Protein AF-A0A7T5JVB0-F1 (afdb_monomer_lite)

pLDDT: mean 90.61, std 8.36, range [47.97, 98.38]

Structure (mmCIF, N/CA/C/O backbone):
data_AF-A0A7T5JVB0-F1
#
_entry.id   AF-A0A7T5JVB0-F1
#
loop_
_atom_site.group_PDB
_atom_site.id
_atom_site.type_symbol
_atom_site.label_atom_id
_atom_site.label_alt_id
_atom_site.label_comp_id
_atom_site.label_asym_id
_atom_site.label_entity_id
_atom_site.label_seq_id
_atom_site.pdbx_PDB_ins_code
_atom_site.Cartn_x
_atom_site.Cartn_y
_atom_site.Cartn_z
_atom_site.occupancy
_atom_site.B_iso_or_equiv
_atom_site.auth_seq_id
_atom_site.auth_comp_id
_atom_site.auth_asym_id
_atom_site.auth_atom_id
_atom_site.pdbx_PDB_model_num
ATOM 1 N N . MET A 1 1 ? 8.209 -15.235 -5.830 1.00 78.06 1 MET A N 1
ATOM 2 C CA . MET A 1 1 ? 7.852 -14.321 -6.942 1.00 78.06 1 MET A CA 1
ATOM 3 C C . MET A 1 1 ? 7.364 -13.051 -6.284 1.00 78.06 1 MET A C 1
ATOM 5 O O . MET A 1 1 ? 6.606 -13.170 -5.333 1.00 78.06 1 MET A O 1
ATOM 9 N N . MET A 1 2 ? 7.852 -11.883 -6.700 1.00 90.12 2 MET A N 1
ATOM 10 C CA . MET A 1 2 ? 7.402 -10.624 -6.106 1.00 90.12 2 MET A CA 1
ATOM 11 C C . MET A 1 2 ? 6.083 -10.186 -6.741 1.00 90.12 2 MET A C 1
ATOM 13 O O . MET A 1 2 ? 5.941 -10.231 -7.962 1.00 90.12 2 MET A O 1
ATOM 17 N N . ASN A 1 3 ? 5.152 -9.756 -5.900 1.00 93.75 3 ASN A N 1
ATOM 18 C CA . ASN A 1 3 ? 3.878 -9.168 -6.273 1.00 93.75 3 ASN A CA 1
ATOM 19 C C . ASN A 1 3 ? 3.996 -7.648 -6.149 1.00 93.75 3 ASN A C 1
ATOM 21 O O . ASN A 1 3 ? 4.543 -7.158 -5.159 1.00 93.75 3 ASN A O 1
ATOM 25 N N . LEU A 1 4 ? 3.454 -6.910 -7.119 1.00 95.06 4 LEU A N 1
ATOM 26 C CA . LEU A 1 4 ? 3.157 -5.492 -6.947 1.00 95.06 4 LEU A CA 1
ATOM 27 C C . LEU A 1 4 ? 1.716 -5.372 -6.465 1.00 95.06 4 LEU A C 1
ATOM 29 O O . LEU A 1 4 ? 0.783 -5.759 -7.165 1.00 95.06 4 LEU A O 1
ATOM 33 N N . LEU A 1 5 ? 1.534 -4.829 -5.272 1.00 97.00 5 LEU A N 1
ATOM 34 C CA . LEU A 1 5 ? 0.233 -4.600 -4.670 1.00 97.00 5 LEU A CA 1
ATOM 35 C C . LEU A 1 5 ? -0.089 -3.110 -4.679 1.00 97.00 5 LEU A C 1
ATOM 37 O O . LEU A 1 5 ? 0.794 -2.271 -4.503 1.00 97.00 5 LEU A O 1
ATOM 41 N N . VAL A 1 6 ? -1.368 -2.796 -4.837 1.00 97.00 6 VAL A N 1
ATOM 42 C CA . VAL A 1 6 ? -1.926 -1.471 -4.584 1.00 97.00 6 VAL A CA 1
ATOM 43 C C . VAL A 1 6 ? -2.785 -1.545 -3.332 1.00 97.00 6 VAL A C 1
ATOM 45 O O . VAL A 1 6 ? -3.680 -2.384 -3.229 1.00 97.00 6 VAL A O 1
ATOM 48 N N . ALA A 1 7 ? -2.502 -0.671 -2.376 1.00 97.94 7 ALA A N 1
ATOM 49 C CA . ALA A 1 7 ? -3.292 -0.508 -1.171 1.00 97.94 7 ALA A CA 1
ATOM 50 C C . ALA A 1 7 ? -3.926 0.881 -1.165 1.00 97.94 7 ALA A C 1
ATOM 52 O O . ALA A 1 7 ? -3.234 1.877 -1.362 1.00 97.94 7 ALA A O 1
ATOM 53 N N . THR A 1 8 ? -5.233 0.962 -0.934 1.00 97.81 8 THR A N 1
ATOM 54 C CA . THR A 1 8 ? -5.948 2.235 -0.788 1.00 97.81 8 THR A CA 1
ATOM 55 C C . THR A 1 8 ? -6.737 2.235 0.501 1.00 97.81 8 THR A C 1
ATOM 57 O O . THR A 1 8 ? -7.326 1.208 0.844 1.00 97.81 8 THR A O 1
ATOM 60 N N . PHE A 1 9 ? -6.823 3.378 1.167 1.00 95.94 9 PHE A N 1
ATOM 61 C CA . PHE A 1 9 ? -7.584 3.484 2.405 1.00 95.94 9 PHE A CA 1
ATOM 62 C C . PHE A 1 9 ? -8.390 4.779 2.510 1.00 95.94 9 PHE A C 1
ATOM 64 O O . PHE A 1 9 ? -8.093 5.780 1.858 1.00 95.94 9 PHE A O 1
ATOM 71 N N . GLU A 1 10 ? -9.411 4.755 3.359 1.00 95.38 10 GLU A N 1
ATOM 72 C CA . GLU A 1 10 ? -10.222 5.911 3.740 1.00 95.38 10 GLU A CA 1
ATOM 73 C C . GLU A 1 10 ? -10.451 5.854 5.254 1.00 95.38 10 GLU A C 1
ATOM 75 O O . GLU A 1 10 ? -10.893 4.825 5.762 1.00 95.38 10 GLU A O 1
ATOM 80 N N . LEU A 1 11 ? -10.116 6.937 5.964 1.00 93.00 11 LEU A N 1
ATOM 81 C CA . LEU A 1 11 ? -10.173 7.009 7.428 1.00 93.00 11 LEU A CA 1
ATOM 82 C C . LEU A 1 11 ? -11.300 7.941 7.865 1.00 93.00 11 LEU A C 1
ATOM 84 O O . LEU A 1 11 ? -11.374 9.078 7.391 1.00 93.00 11 LEU A O 1
ATOM 88 N N . PHE A 1 12 ? -12.148 7.470 8.775 1.00 88.81 12 PHE A N 1
ATOM 89 C CA . PHE A 1 12 ? -13.331 8.179 9.259 1.00 88.81 12 PHE A CA 1
ATOM 90 C C . PHE A 1 12 ? -13.194 8.592 10.723 1.00 88.81 12 PHE A C 1
ATOM 92 O O . PHE A 1 12 ? -13.534 9.728 11.061 1.00 88.81 12 PHE A O 1
ATOM 99 N N . ASP A 1 13 ? -12.670 7.711 11.578 1.00 80.25 13 ASP A N 1
ATOM 100 C CA . ASP A 1 13 ? -12.414 8.022 12.985 1.00 80.25 13 ASP A CA 1
ATOM 101 C C . ASP A 1 13 ? -10.947 8.412 13.189 1.00 80.25 13 ASP A C 1
ATOM 103 O O . ASP A 1 13 ? -10.047 7.784 12.640 1.00 80.25 13 ASP A O 1
ATOM 107 N N . LYS A 1 14 ? -10.701 9.485 13.951 1.00 78.75 14 LYS A N 1
ATOM 108 C CA . LYS A 1 14 ? -9.354 10.014 14.257 1.00 78.75 14 LYS A CA 1
ATOM 109 C C . LYS A 1 14 ? -8.379 9.982 13.061 1.00 78.75 14 LYS A C 1
ATOM 111 O O . LYS A 1 14 ? -7.277 9.437 13.160 1.00 78.75 14 LYS A O 1
ATOM 116 N N . PRO A 1 15 ? -8.726 10.626 11.933 1.00 79.56 15 PRO A N 1
ATOM 117 C CA . PRO A 1 15 ? -8.044 10.414 10.659 1.00 79.56 15 PRO A CA 1
ATOM 118 C C . PRO A 1 15 ? -6.552 10.752 10.683 1.00 79.56 15 PRO A C 1
ATOM 120 O O . PRO A 1 15 ? -5.808 10.191 9.893 1.00 79.56 15 PRO A O 1
ATOM 123 N N . GLN A 1 16 ? -6.096 11.656 11.558 1.00 81.44 16 GLN A N 1
ATOM 124 C CA . GLN A 1 16 ? -4.670 11.971 11.671 1.00 81.44 16 GLN A CA 1
ATOM 125 C C . GLN A 1 16 ? -3.898 10.951 12.523 1.00 81.44 16 GLN A C 1
ATOM 127 O O . GLN A 1 16 ? -2.781 10.608 12.155 1.00 81.44 16 GLN A O 1
ATOM 132 N N . GLU A 1 17 ? -4.480 10.452 13.621 1.00 81.88 17 GLU A N 1
ATOM 133 C CA . GLU A 1 17 ? -3.833 9.438 14.475 1.00 81.88 17 GLU A CA 1
ATOM 134 C C . GLU A 1 17 ? -3.690 8.118 13.703 1.00 81.88 17 GLU A C 1
ATOM 136 O O . GLU A 1 17 ? -2.584 7.597 13.566 1.00 81.88 17 GLU A O 1
ATOM 141 N N . ASN A 1 18 ? -4.783 7.644 13.095 1.00 83.25 18 ASN A N 1
ATOM 142 C CA . ASN A 1 18 ? -4.790 6.398 12.322 1.00 83.25 18 ASN A CA 1
ATOM 143 C C . ASN A 1 18 ? -3.898 6.495 11.072 1.00 83.25 18 ASN A C 1
ATOM 145 O O . ASN A 1 18 ? -3.317 5.502 10.641 1.00 83.25 18 ASN A O 1
ATOM 149 N N . TYR A 1 19 ? -3.751 7.694 10.494 1.00 88.06 19 TYR A N 1
ATOM 150 C CA . TYR A 1 19 ? -2.863 7.914 9.353 1.00 88.06 19 TYR A CA 1
ATOM 151 C C . TYR A 1 19 ? -1.400 7.654 9.707 1.00 88.06 19 TYR A C 1
ATOM 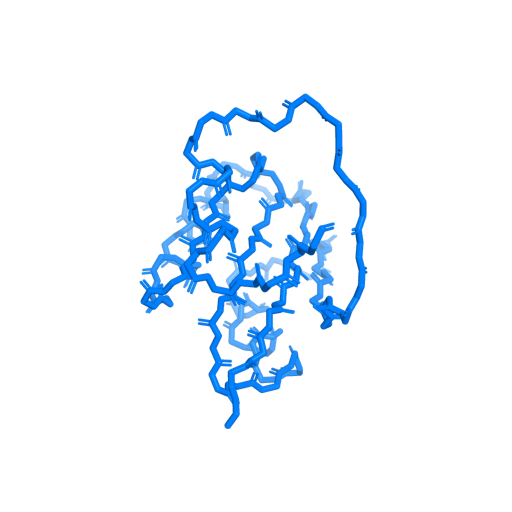153 O O . TYR A 1 19 ? -0.717 6.944 8.972 1.00 88.06 19 TYR A O 1
ATOM 161 N N . ASP A 1 20 ? -0.917 8.200 10.823 1.00 90.19 20 ASP A N 1
ATOM 162 C CA . ASP A 1 20 ? 0.486 8.045 11.209 1.00 90.19 20 ASP A CA 1
ATOM 163 C C . ASP A 1 20 ? 0.815 6.572 11.520 1.00 90.19 20 ASP A C 1
ATOM 165 O O . ASP A 1 20 ? 1.876 6.076 11.128 1.00 90.19 20 ASP A O 1
ATOM 169 N N . GLU A 1 21 ? -0.110 5.837 12.149 1.00 90.00 21 GLU A N 1
ATOM 170 C CA . GLU A 1 21 ? 0.024 4.390 12.371 1.00 90.00 21 GLU A CA 1
ATOM 171 C C . GLU A 1 21 ? 0.058 3.599 11.056 1.00 90.00 21 GLU A C 1
ATOM 173 O O . GLU A 1 21 ? 0.964 2.786 10.848 1.00 90.00 21 GLU A O 1
ATOM 178 N N . LEU A 1 22 ? -0.862 3.886 10.131 1.00 92.12 22 LEU A N 1
ATOM 179 C CA . LEU A 1 22 ? -0.907 3.271 8.802 1.00 92.12 22 LEU A CA 1
ATOM 180 C C . LEU A 1 22 ? 0.367 3.512 8.000 1.00 92.12 22 LEU A C 1
ATOM 182 O O . LEU A 1 22 ? 0.932 2.577 7.434 1.00 92.12 22 LEU A O 1
ATOM 186 N N . VAL A 1 23 ? 0.838 4.757 7.950 1.00 93.19 23 VAL A N 1
ATOM 187 C CA . VAL A 1 23 ? 2.068 5.117 7.236 1.00 93.19 23 VAL A CA 1
ATOM 188 C C . VAL A 1 23 ? 3.254 4.340 7.800 1.00 93.19 23 VAL A C 1
ATOM 190 O O . VAL A 1 23 ? 4.086 3.838 7.042 1.00 93.19 23 VAL A O 1
ATOM 193 N N . ASN A 1 24 ? 3.328 4.189 9.123 1.00 94.19 24 ASN A N 1
ATOM 194 C CA . ASN A 1 24 ? 4.379 3.399 9.755 1.00 94.19 24 ASN A CA 1
ATOM 195 C C . ASN A 1 24 ? 4.271 1.906 9.421 1.00 94.19 24 ASN A C 1
ATOM 197 O O . ASN A 1 24 ? 5.310 1.278 9.205 1.00 94.19 24 ASN A O 1
ATOM 201 N N . ALA A 1 25 ? 3.053 1.361 9.328 1.00 95.50 25 ALA A N 1
ATOM 202 C CA . ALA A 1 25 ? 2.808 -0.015 8.902 1.00 95.50 25 ALA A CA 1
ATOM 203 C C . ALA A 1 25 ? 3.225 -0.241 7.438 1.00 95.50 25 ALA A C 1
ATOM 205 O O . ALA A 1 25 ? 3.951 -1.192 7.147 1.00 95.50 25 ALA A O 1
ATOM 206 N N . PHE A 1 26 ? 2.865 0.665 6.521 1.00 96.38 26 PHE A N 1
ATOM 207 C CA . PHE A 1 26 ? 3.300 0.592 5.122 1.00 96.38 26 PHE A CA 1
ATOM 208 C C . PHE A 1 26 ? 4.824 0.679 4.976 1.00 96.38 26 PHE A C 1
ATOM 210 O O . PHE A 1 26 ? 5.416 -0.056 4.189 1.00 96.38 26 PHE A O 1
ATOM 217 N N . ARG A 1 27 ? 5.492 1.523 5.768 1.00 95.69 27 ARG A N 1
ATOM 218 C CA . ARG A 1 27 ? 6.958 1.663 5.743 1.00 95.69 27 ARG A CA 1
ATOM 219 C C . ARG A 1 27 ? 7.722 0.437 6.250 1.00 95.69 27 ARG A C 1
ATOM 221 O O . ARG A 1 27 ? 8.930 0.374 6.038 1.00 95.69 27 ARG A O 1
ATOM 228 N N . GLN A 1 28 ? 7.062 -0.530 6.897 1.00 95.94 28 GLN A N 1
ATOM 229 C CA . GLN A 1 28 ? 7.713 -1.795 7.268 1.00 95.94 28 GLN A CA 1
ATOM 230 C C . GLN A 1 28 ? 8.008 -2.682 6.052 1.00 95.94 28 GLN A C 1
ATOM 232 O O . GLN A 1 28 ? 8.870 -3.557 6.127 1.00 95.94 28 GLN A O 1
ATOM 237 N N . TYR A 1 29 ? 7.318 -2.470 4.927 1.00 95.94 29 TYR A N 1
ATOM 238 C CA . TYR A 1 29 ? 7.617 -3.188 3.697 1.00 95.94 29 TYR A CA 1
ATOM 239 C C . TYR A 1 29 ? 8.862 -2.579 3.028 1.00 95.94 29 TYR A C 1
ATOM 241 O O . TYR A 1 29 ? 8.875 -1.376 2.761 1.00 95.94 29 TYR A O 1
ATOM 249 N N . PRO A 1 30 ? 9.892 -3.385 2.692 1.00 93.44 30 PRO A N 1
ATOM 250 C CA . PRO A 1 30 ? 11.154 -2.881 2.133 1.00 93.44 30 PRO A CA 1
ATOM 251 C C . PRO A 1 30 ? 10.998 -2.037 0.864 1.00 93.44 30 PRO A C 1
ATOM 253 O O . PRO A 1 30 ? 11.826 -1.174 0.573 1.00 93.44 30 PRO A O 1
ATOM 256 N N . HIS A 1 31 ? 9.943 -2.308 0.099 1.00 94.69 31 HIS A N 1
ATOM 257 C CA . HIS A 1 31 ? 9.654 -1.669 -1.176 1.00 94.69 31 HIS A CA 1
ATOM 258 C C . HIS A 1 31 ? 8.215 -1.145 -1.191 1.00 94.69 31 HIS A C 1
ATOM 260 O O . HIS A 1 31 ? 7.397 -1.550 -2.017 1.00 94.69 31 HIS A O 1
ATOM 266 N N . ALA A 1 32 ? 7.899 -0.270 -0.239 1.00 96.25 32 ALA A N 1
ATOM 267 C CA . ALA A 1 32 ? 6.667 0.508 -0.240 1.00 96.25 32 ALA A CA 1
ATOM 268 C C . ALA A 1 32 ? 6.898 1.909 -0.817 1.00 96.25 32 ALA A C 1
ATOM 270 O O . ALA A 1 32 ? 7.909 2.552 -0.536 1.00 96.25 32 ALA A O 1
ATOM 271 N N . PHE A 1 33 ? 5.933 2.392 -1.591 1.00 95.31 33 PHE A N 1
ATOM 272 C CA . PHE A 1 33 ? 5.942 3.717 -2.192 1.00 95.31 33 PHE A CA 1
ATOM 273 C C . PHE A 1 33 ? 4.605 4.412 -1.944 1.00 95.31 33 PHE A C 1
ATOM 275 O O . PHE A 1 33 ? 3.545 3.877 -2.279 1.00 95.31 33 PHE A O 1
ATOM 282 N N . GLU A 1 34 ? 4.654 5.612 -1.373 1.00 95.75 34 GLU A N 1
ATOM 283 C CA . GLU A 1 34 ? 3.481 6.464 -1.189 1.00 95.75 34 GLU A CA 1
ATOM 284 C C . GLU A 1 34 ? 3.129 7.116 -2.532 1.00 95.75 34 GLU A C 1
ATOM 286 O O . GLU A 1 34 ? 3.698 8.132 -2.921 1.00 95.75 34 GLU A O 1
ATOM 291 N N . LEU A 1 35 ? 2.201 6.510 -3.275 1.00 92.94 35 LEU A N 1
ATOM 292 C CA . LEU A 1 35 ? 1.751 7.045 -4.562 1.00 92.94 35 LEU A CA 1
ATOM 293 C C . LEU A 1 35 ? 0.941 8.333 -4.373 1.00 92.94 35 LEU A C 1
ATOM 295 O O . LEU A 1 35 ? 1.052 9.282 -5.148 1.00 92.94 35 LEU A O 1
ATOM 299 N N . HIS A 1 36 ? 0.089 8.328 -3.355 1.00 90.94 36 HIS A N 1
ATOM 300 C CA . HIS A 1 36 ? -0.710 9.454 -2.904 1.00 90.94 36 HIS A CA 1
ATOM 301 C C . HIS A 1 36 ? -1.001 9.261 -1.414 1.00 90.94 36 HIS A C 1
ATOM 303 O O . HIS A 1 36 ? -0.897 8.145 -0.913 1.00 90.94 36 HIS A O 1
ATOM 309 N N . LYS A 1 37 ? -1.460 10.310 -0.719 1.00 90.88 37 LYS A N 1
ATOM 310 C CA . LYS A 1 37 ? -1.742 10.265 0.726 1.00 90.88 37 LYS A CA 1
ATOM 311 C C . LYS A 1 37 ? -2.505 8.998 1.151 1.00 90.88 37 LYS A C 1
ATOM 313 O O . LYS A 1 37 ? -2.175 8.371 2.143 1.00 90.88 37 LYS A O 1
ATOM 318 N N . SER A 1 38 ? -3.515 8.597 0.383 1.00 95.19 38 SER A N 1
ATOM 319 C CA . SER A 1 38 ? -4.375 7.439 0.663 1.00 95.19 38 SER A CA 1
ATOM 320 C C . SER A 1 38 ? -4.080 6.203 -0.191 1.00 95.19 38 SER A C 1
ATOM 322 O O . SER A 1 38 ? -4.894 5.281 -0.234 1.00 95.19 38 SER A O 1
ATOM 324 N N . THR A 1 39 ? -2.983 6.183 -0.951 1.00 95.88 39 THR A N 1
ATOM 325 C CA . THR A 1 39 ? -2.680 5.095 -1.888 1.00 95.88 39 THR A CA 1
ATOM 326 C C . THR A 1 39 ? -1.205 4.749 -1.887 1.00 95.88 39 THR A C 1
ATOM 328 O O . THR A 1 39 ? -0.347 5.597 -2.114 1.00 95.88 39 THR A O 1
ATOM 331 N N . TRP A 1 40 ? -0.929 3.469 -1.698 1.00 97.31 40 TRP A N 1
ATOM 332 C CA . TRP A 1 40 ? 0.409 2.924 -1.588 1.00 97.31 40 TRP A CA 1
ATOM 333 C C . TRP A 1 40 ? 0.620 1.819 -2.609 1.00 97.31 40 TRP A C 1
ATOM 335 O O . TRP A 1 40 ? -0.285 1.038 -2.906 1.00 97.31 40 TRP A O 1
ATOM 345 N N . LEU A 1 41 ? 1.837 1.756 -3.130 1.00 96.25 41 LEU A N 1
ATOM 346 C CA . LEU A 1 41 ? 2.337 0.636 -3.909 1.00 96.25 41 LEU A CA 1
ATOM 347 C C . LEU A 1 41 ? 3.275 -0.172 -3.020 1.00 96.25 41 LEU A C 1
ATOM 349 O O . LEU A 1 41 ? 4.098 0.405 -2.315 1.00 96.25 41 LEU A O 1
ATOM 353 N N . ILE A 1 42 ? 3.147 -1.494 -3.027 1.00 97.19 42 ILE A N 1
ATOM 354 C CA . ILE A 1 42 ? 3.930 -2.379 -2.160 1.00 97.19 42 ILE A CA 1
ATOM 355 C C . ILE A 1 42 ? 4.461 -3.523 -3.003 1.00 97.19 42 ILE A C 1
ATOM 357 O O . ILE A 1 42 ? 3.680 -4.257 -3.603 1.00 97.19 42 ILE A O 1
ATOM 361 N N . VAL A 1 43 ? 5.778 -3.700 -3.026 1.00 95.94 43 VAL A N 1
ATOM 362 C CA . VAL A 1 43 ? 6.411 -4.831 -3.706 1.00 95.94 43 VAL A CA 1
ATOM 363 C C . VAL A 1 43 ? 6.869 -5.824 -2.647 1.00 95.94 4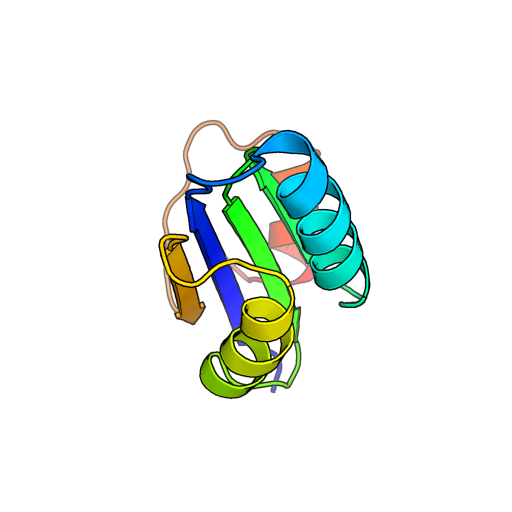3 VAL A C 1
ATOM 365 O O . VAL A 1 43 ? 7.673 -5.500 -1.772 1.00 95.94 43 VAL A O 1
ATOM 368 N N . THR A 1 44 ? 6.320 -7.033 -2.684 1.00 95.94 44 THR A N 1
ATOM 369 C CA . THR A 1 44 ? 6.501 -8.026 -1.618 1.00 95.94 44 THR A CA 1
ATOM 370 C C . THR A 1 44 ? 6.305 -9.446 -2.139 1.00 95.94 44 THR A C 1
ATOM 372 O O . THR A 1 44 ? 5.689 -9.652 -3.179 1.00 95.94 44 THR A O 1
ATOM 375 N N . GLU A 1 45 ? 6.825 -10.444 -1.430 1.00 95.62 45 GLU A N 1
ATOM 376 C CA . GLU A 1 45 ? 6.534 -11.859 -1.709 1.00 95.62 45 GLU A CA 1
ATOM 377 C C . GLU A 1 45 ? 5.196 -12.316 -1.110 1.00 95.62 45 GLU A C 1
ATOM 379 O O . GLU A 1 45 ? 4.724 -13.412 -1.405 1.00 95.62 45 GLU A O 1
ATOM 384 N N . LEU A 1 46 ? 4.587 -11.482 -0.264 1.00 96.62 46 LEU A N 1
ATOM 385 C CA . LEU A 1 46 ? 3.304 -11.759 0.368 1.00 96.62 46 LEU A CA 1
ATOM 386 C C . LEU A 1 46 ? 2.144 -11.588 -0.616 1.00 96.62 46 LEU A C 1
ATOM 388 O O . LEU A 1 46 ? 2.185 -10.769 -1.538 1.00 96.62 46 LEU A O 1
ATOM 392 N N . GLU A 1 47 ? 1.074 -12.339 -0.381 1.00 96.88 47 GLU A N 1
ATOM 393 C CA . GLU A 1 47 ? -0.187 -12.164 -1.093 1.00 96.88 47 GLU A CA 1
ATOM 394 C C . GLU A 1 47 ? -0.965 -10.961 -0.544 1.00 96.88 47 GLU A C 1
ATOM 396 O O . GLU A 1 47 ? -0.807 -10.562 0.615 1.00 96.88 47 GLU A O 1
ATOM 401 N N . ALA A 1 48 ? -1.855 -10.405 -1.372 1.00 97.75 48 ALA A N 1
ATOM 402 C CA . ALA A 1 48 ? -2.681 -9.254 -1.009 1.00 97.75 48 ALA A CA 1
ATOM 403 C C . ALA A 1 48 ? -3.466 -9.471 0.297 1.00 97.75 48 ALA A C 1
ATOM 405 O O . ALA A 1 48 ? -3.564 -8.549 1.102 1.00 97.75 48 ALA A O 1
ATOM 406 N N . GLY A 1 49 ? -3.966 -10.691 0.534 1.00 97.88 49 GLY A N 1
ATOM 407 C CA . GLY A 1 49 ? -4.688 -11.045 1.759 1.00 97.88 49 GLY A CA 1
ATOM 408 C C . GLY A 1 49 ? -3.829 -10.918 3.019 1.00 97.88 49 GLY A C 1
ATOM 409 O O . GLY A 1 49 ? -4.258 -10.305 3.988 1.00 97.88 49 GLY A O 1
ATOM 410 N N . SER A 1 50 ? -2.585 -11.403 2.988 1.00 97.44 50 SER A N 1
ATOM 411 C CA . SER A 1 50 ? -1.675 -11.299 4.137 1.00 97.44 50 SER A CA 1
ATOM 412 C C . SER A 1 50 ? -1.277 -9.852 4.430 1.00 97.44 50 SER A C 1
ATOM 414 O O . SER A 1 50 ? -1.184 -9.447 5.587 1.00 97.44 50 SER A O 1
ATOM 416 N N . VAL A 1 51 ? -1.071 -9.051 3.381 1.00 97.50 51 VAL A N 1
ATOM 417 C CA . VAL A 1 51 ? -0.784 -7.617 3.523 1.00 97.50 51 VAL A CA 1
ATOM 418 C C . VAL A 1 51 ? -2.001 -6.870 4.070 1.00 97.50 51 VAL A C 1
ATOM 420 O O . VAL A 1 51 ? -1.853 -6.056 4.980 1.00 97.50 51 VAL A O 1
ATOM 423 N N . TYR A 1 52 ? -3.202 -7.192 3.580 1.00 97.62 52 TYR A N 1
ATOM 424 C CA . TYR A 1 52 ? -4.460 -6.670 4.108 1.00 97.62 52 TYR A CA 1
ATOM 425 C C . TYR A 1 52 ? -4.607 -6.967 5.599 1.00 97.62 52 TYR A C 1
ATOM 427 O O . TYR A 1 52 ? -4.806 -6.039 6.373 1.00 97.62 52 TYR A O 1
ATOM 435 N N . GLU A 1 53 ? -4.458 -8.226 6.015 1.00 96.69 53 GLU A N 1
ATOM 436 C CA . GLU A 1 53 ? -4.588 -8.628 7.421 1.00 96.69 53 GLU A CA 1
ATOM 437 C C . GLU A 1 53 ? -3.583 -7.901 8.316 1.00 96.69 53 GLU A C 1
ATOM 439 O O . GLU A 1 53 ? -3.941 -7.444 9.400 1.00 96.69 53 GLU A O 1
ATOM 444 N N . SER A 1 54 ? -2.340 -7.738 7.852 1.00 95.06 54 SER A N 1
ATOM 445 C CA . SER A 1 54 ? -1.320 -6.995 8.592 1.00 95.06 54 SER A CA 1
ATOM 446 C C . SER A 1 54 ? -1.698 -5.526 8.775 1.00 95.06 54 SER A C 1
ATOM 448 O O . SER A 1 54 ? -1.510 -4.993 9.865 1.00 95.06 54 SER A O 1
ATOM 450 N N . ILE A 1 55 ? -2.204 -4.866 7.730 1.00 95.31 55 ILE A N 1
ATOM 451 C CA . ILE A 1 55 ? -2.526 -3.432 7.756 1.00 95.31 55 ILE A CA 1
ATOM 452 C C . ILE A 1 55 ? -3.851 -3.167 8.482 1.00 95.31 55 ILE A C 1
ATOM 454 O O . ILE A 1 55 ? -3.969 -2.173 9.193 1.00 95.31 55 ILE A O 1
ATOM 458 N N . ALA A 1 56 ? -4.834 -4.059 8.347 1.00 94.12 56 ALA A N 1
ATOM 459 C CA . ALA A 1 56 ? -6.164 -3.914 8.935 1.00 94.12 56 ALA A CA 1
ATOM 460 C C . ALA A 1 56 ? -6.138 -3.801 10.471 1.00 94.12 56 ALA A C 1
ATOM 462 O O . ALA A 1 56 ? -7.048 -3.224 11.057 1.00 94.12 56 ALA A O 1
ATOM 463 N N . ASN A 1 57 ? -5.077 -4.285 11.126 1.00 92.50 57 ASN A N 1
ATOM 464 C CA . ASN A 1 57 ? -4.881 -4.134 12.572 1.00 92.50 57 ASN A CA 1
ATOM 465 C C . ASN A 1 57 ? -4.568 -2.691 13.016 1.00 92.50 57 ASN A C 1
ATOM 467 O O . ASN A 1 57 ? -4.507 -2.435 14.216 1.00 92.50 57 ASN A O 1
ATOM 471 N N . HIS A 1 58 ? -4.349 -1.771 12.072 1.00 90.75 58 HIS A N 1
ATOM 472 C CA . HIS A 1 58 ? -3.990 -0.370 12.315 1.00 90.75 58 HIS A CA 1
ATOM 473 C C . HIS A 1 58 ? -5.119 0.615 11.972 1.00 90.75 58 HIS A C 1
ATOM 475 O O . HIS A 1 58 ? -4.878 1.816 11.883 1.00 90.75 58 HIS A O 1
ATOM 481 N N . ILE A 1 59 ? -6.337 0.121 11.725 1.00 88.81 59 ILE A N 1
ATOM 482 C CA . ILE A 1 59 ? -7.492 0.955 11.371 1.00 88.81 59 ILE A CA 1
ATOM 483 C C . ILE A 1 59 ? -8.727 0.602 12.199 1.00 88.81 59 ILE A C 1
ATOM 485 O O . ILE A 1 59 ? -8.839 -0.491 12.757 1.00 88.81 59 ILE A O 1
ATOM 489 N N . GLY A 1 60 ? -9.657 1.551 12.288 1.00 88.25 60 GLY A N 1
ATOM 490 C CA . GLY A 1 60 ? -10.930 1.382 12.973 1.00 88.25 60 GLY A CA 1
ATOM 491 C C . GLY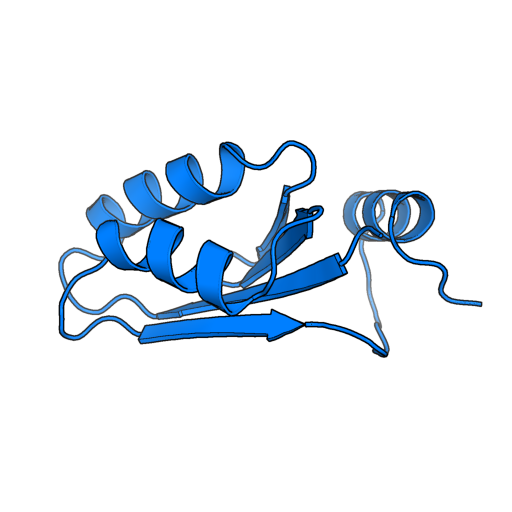 A 1 60 ? -11.940 0.554 12.177 1.00 88.25 60 GLY A C 1
ATOM 492 O O . GLY A 1 60 ? -11.784 0.301 10.987 1.00 88.25 60 GLY A O 1
ATOM 493 N N . PHE A 1 61 ? -13.027 0.161 12.843 1.00 87.88 61 PHE A N 1
ATOM 494 C CA . PHE A 1 61 ? -14.107 -0.625 12.233 1.00 87.88 61 PHE A CA 1
ATOM 495 C C . PHE A 1 61 ? -14.801 0.089 11.059 1.00 87.88 61 PHE A C 1
ATOM 497 O O . PHE A 1 61 ? -15.202 -0.564 10.099 1.00 87.88 61 PHE A O 1
ATOM 504 N N . ASP A 1 62 ? -14.942 1.414 11.141 1.00 91.31 62 ASP A N 1
ATOM 505 C CA . ASP A 1 62 ? -15.601 2.225 10.109 1.00 91.31 62 ASP A CA 1
ATOM 506 C C . ASP A 1 62 ? -14.646 2.658 8.982 1.00 91.31 62 ASP A C 1
ATOM 508 O O . ASP A 1 62 ? -15.090 3.185 7.957 1.00 91.31 62 ASP A O 1
ATOM 512 N N . ASP A 1 63 ? -13.343 2.427 9.156 1.00 92.62 63 ASP A N 1
ATOM 513 C CA . ASP A 1 63 ? -12.330 2.730 8.154 1.00 92.62 63 ASP A CA 1
ATOM 514 C C . ASP A 1 63 ? -12.394 1.727 6.997 1.00 92.62 63 ASP A C 1
ATOM 516 O O . ASP A 1 63 ? -12.868 0.594 7.114 1.00 92.62 63 ASP A O 1
ATOM 520 N N . ARG A 1 64 ? -11.906 2.150 5.832 1.00 95.50 64 ARG A N 1
ATOM 521 C CA . ARG A 1 64 ? -11.888 1.321 4.625 1.00 95.50 64 ARG A CA 1
ATOM 522 C C . ARG A 1 64 ? -10.460 1.037 4.232 1.00 95.50 64 ARG A C 1
ATOM 524 O O . ARG A 1 64 ? -9.642 1.949 4.152 1.00 95.50 64 ARG A O 1
ATOM 531 N N . LEU A 1 65 ? -10.197 -0.217 3.897 1.00 96.81 65 LEU A N 1
ATOM 532 C CA . LEU A 1 65 ? -8.940 -0.667 3.328 1.00 96.81 65 LEU A CA 1
ATOM 533 C C . LEU A 1 65 ? -9.232 -1.597 2.161 1.00 96.81 65 LEU A C 1
ATOM 535 O O . LEU A 1 65 ? -10.040 -2.518 2.255 1.00 96.81 65 LEU A O 1
ATOM 539 N N . PHE A 1 66 ? -8.533 -1.366 1.064 1.00 98.12 66 PHE A N 1
ATOM 540 C CA . PHE A 1 66 ? -8.474 -2.269 -0.066 1.00 98.12 66 PHE A CA 1
ATOM 541 C C . PHE A 1 66 ? -7.012 -2.587 -0.336 1.00 98.12 66 PHE A C 1
ATOM 543 O O . PHE A 1 66 ? -6.190 -1.675 -0.391 1.00 98.12 66 PHE A O 1
ATOM 550 N N . VAL A 1 67 ? -6.701 -3.867 -0.525 1.00 98.38 67 VAL A N 1
ATOM 551 C CA . VAL A 1 67 ? -5.400 -4.319 -1.018 1.00 98.38 67 VAL A CA 1
ATOM 552 C C . VAL A 1 67 ? -5.658 -5.257 -2.184 1.00 98.38 67 VAL A C 1
ATOM 554 O O . VAL A 1 67 ? -6.379 -6.245 -2.052 1.00 98.38 67 VAL A O 1
ATOM 557 N N . GLY A 1 68 ? -5.080 -4.933 -3.331 1.00 97.94 68 GLY A N 1
ATOM 558 C CA . GLY A 1 68 ? -5.210 -5.716 -4.548 1.00 97.94 68 GLY A CA 1
ATOM 559 C C . GLY A 1 68 ? -3.860 -5.941 -5.195 1.00 97.94 68 GLY A C 1
ATOM 560 O O . GLY A 1 68 ? -2.940 -5.142 -5.041 1.00 97.94 68 GLY A O 1
ATOM 561 N N . GLU A 1 69 ? -3.743 -7.029 -5.944 1.00 95.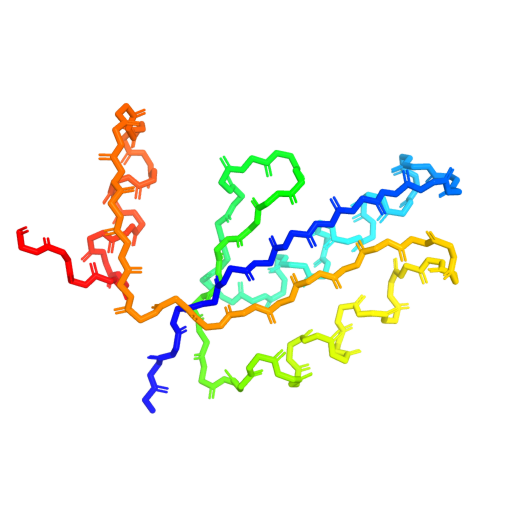81 69 GLU A N 1
ATOM 562 C CA . GLU A 1 69 ? -2.568 -7.261 -6.769 1.00 95.81 69 GLU A CA 1
ATOM 563 C C . GLU A 1 69 ? -2.702 -6.543 -8.117 1.00 95.81 69 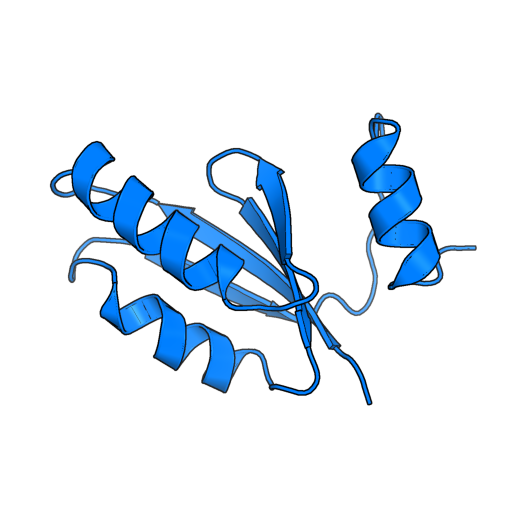GLU A C 1
ATOM 565 O O . GLU A 1 69 ? -3.695 -6.696 -8.832 1.00 95.81 69 GLU A O 1
ATOM 570 N N . LEU A 1 70 ? -1.679 -5.773 -8.481 1.00 92.25 70 LEU A N 1
ATOM 571 C CA . LEU A 1 70 ? -1.605 -5.041 -9.733 1.00 92.25 70 LEU A CA 1
ATOM 572 C C . LEU A 1 70 ? -0.840 -5.862 -10.777 1.00 92.25 70 LEU A C 1
ATOM 574 O O . LEU A 1 70 ? 0.386 -5.844 -10.843 1.00 92.25 70 LEU A O 1
ATOM 578 N N . LYS A 1 71 ? -1.581 -6.585 -11.621 1.00 88.69 71 LYS A N 1
ATOM 579 C CA . LYS A 1 71 ? -1.002 -7.366 -12.731 1.00 88.69 71 LYS A CA 1
ATOM 580 C C . LYS A 1 71 ? -0.715 -6.526 -13.977 1.00 88.69 71 LYS A C 1
ATOM 582 O O . LYS A 1 71 ? 0.195 -6.847 -14.731 1.00 88.69 71 LYS A O 1
ATOM 587 N N . ASN A 1 72 ? -1.515 -5.487 -14.211 1.00 86.31 72 ASN A N 1
ATOM 588 C CA . ASN A 1 72 ? -1.399 -4.580 -15.351 1.00 86.31 72 ASN A CA 1
ATOM 589 C C . ASN A 1 72 ? -1.950 -3.197 -14.970 1.00 86.31 72 ASN A C 1
ATOM 591 O O . ASN A 1 72 ? -2.898 -3.114 -14.189 1.00 86.31 72 ASN A O 1
ATOM 595 N N . GLY A 1 73 ? -1.396 -2.125 -15.533 1.00 82.75 73 GLY A N 1
ATOM 596 C CA . GLY A 1 73 ? -1.884 -0.769 -15.311 1.00 82.75 73 GLY A CA 1
ATOM 597 C C . GLY A 1 73 ? -1.222 0.255 -16.225 1.00 82.75 73 GLY A C 1
ATOM 598 O O . GLY A 1 73 ? -0.191 -0.002 -16.838 1.00 82.75 73 GLY A O 1
ATOM 599 N N . PHE A 1 74 ? -1.846 1.425 -16.315 1.00 83.81 74 PHE A N 1
ATOM 600 C CA . PHE A 1 74 ? -1.428 2.514 -17.190 1.00 83.81 74 PHE A CA 1
ATOM 601 C C . PHE A 1 74 ? -1.340 3.801 -16.377 1.00 83.81 74 PHE A C 1
ATOM 603 O O . PHE A 1 74 ? -2.207 4.068 -15.545 1.00 83.81 74 PHE A O 1
ATOM 610 N N . TRP A 1 75 ? -0.310 4.605 -16.639 1.00 79.00 75 TRP A N 1
ATOM 611 C CA . TRP A 1 75 ? -0.025 5.822 -15.882 1.00 79.00 75 TRP A CA 1
ATOM 612 C C . TRP A 1 75 ? 0.159 7.008 -16.815 1.00 79.00 75 TRP A C 1
ATOM 614 O O . TRP A 1 75 ? 0.755 6.896 -17.884 1.00 79.00 75 TRP A O 1
ATOM 624 N N . SER A 1 76 ? -0.307 8.170 -16.373 1.00 83.94 76 SER A N 1
ATOM 625 C CA . SER A 1 76 ? -0.029 9.455 -17.010 1.00 83.94 7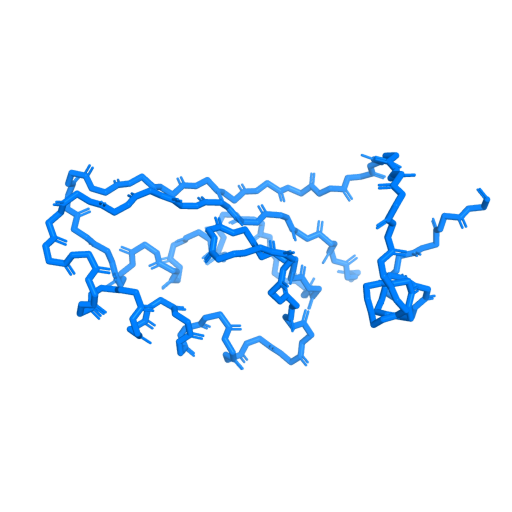6 SER A CA 1
ATOM 626 C C . SER A 1 76 ? 0.436 10.448 -15.956 1.00 83.94 76 SER A C 1
ATOM 628 O O . SER A 1 76 ? -0.123 10.474 -14.862 1.00 83.94 76 SER A O 1
ATOM 630 N N . GLY A 1 77 ? 1.427 11.280 -16.284 1.00 84.94 77 GLY A N 1
ATOM 631 C CA . GLY A 1 77 ? 1.924 12.300 -15.354 1.00 84.94 77 GLY A CA 1
ATOM 632 C C . GLY A 1 77 ? 2.671 11.731 -14.143 1.00 84.94 77 GLY A C 1
ATOM 633 O O . GLY A 1 77 ? 2.695 12.371 -13.095 1.00 84.94 77 GLY A O 1
ATOM 634 N N . ALA A 1 78 ? 3.269 10.540 -14.267 1.00 83.06 78 ALA A N 1
ATOM 635 C CA . ALA A 1 78 ? 4.130 9.988 -13.228 1.00 83.06 78 ALA A CA 1
ATOM 636 C C . ALA A 1 78 ? 5.321 10.928 -12.988 1.00 83.06 78 ALA A C 1
ATOM 638 O O . ALA A 1 78 ? 6.026 11.314 -13.921 1.00 83.06 78 ALA A O 1
ATOM 639 N N . HIS A 1 79 ? 5.539 11.304 -11.731 1.00 88.25 79 HIS A N 1
ATOM 640 C CA . HIS A 1 79 ? 6.725 12.055 -11.338 1.00 88.25 79 HIS A CA 1
ATOM 641 C C . HIS A 1 79 ? 7.959 11.133 -11.338 1.00 88.25 79 HIS A C 1
ATOM 643 O O . HIS A 1 79 ? 7.845 9.909 -11.470 1.00 88.25 79 HIS A O 1
ATOM 649 N N . ALA A 1 80 ? 9.154 11.723 -11.243 1.00 90.81 80 ALA A N 1
ATOM 650 C CA . ALA A 1 80 ? 10.416 11.002 -11.423 1.00 90.81 80 ALA A CA 1
ATOM 651 C C . ALA A 1 80 ? 10.577 9.823 -10.447 1.00 90.81 80 ALA A C 1
ATOM 653 O O . ALA A 1 80 ? 10.922 8.728 -10.880 1.00 90.81 80 ALA A O 1
ATOM 654 N N . GLU A 1 81 ? 10.245 10.024 -9.169 1.00 91.88 81 GLU A N 1
ATOM 655 C CA . GLU A 1 81 ? 10.384 9.000 -8.123 1.00 91.88 81 GLU A CA 1
ATOM 656 C C . GLU A 1 81 ? 9.465 7.799 -8.365 1.00 91.88 81 GLU A C 1
ATOM 658 O O . GLU A 1 81 ? 9.922 6.659 -8.328 1.00 91.88 81 GLU A O 1
ATOM 663 N N . LEU A 1 82 ? 8.192 8.039 -8.708 1.00 90.25 82 LEU A N 1
ATOM 664 C CA . LEU A 1 82 ? 7.274 6.967 -9.089 1.00 90.25 82 LEU A CA 1
ATOM 665 C C . LEU A 1 82 ? 7.787 6.217 -10.322 1.00 90.25 82 LEU A C 1
ATOM 667 O O . LEU A 1 82 ? 7.747 4.994 -10.356 1.00 90.25 82 LEU A O 1
ATOM 671 N N . THR A 1 83 ? 8.292 6.936 -11.328 1.00 89.38 83 THR A N 1
ATOM 672 C CA . THR A 1 83 ? 8.836 6.315 -12.547 1.00 89.38 83 THR A CA 1
ATOM 673 C C . THR A 1 83 ? 10.026 5.410 -12.232 1.00 89.38 83 THR A C 1
ATOM 675 O O . THR A 1 83 ? 10.124 4.316 -12.782 1.00 89.38 83 THR A O 1
ATOM 678 N N . GLU A 1 84 ? 10.928 5.851 -11.357 1.00 91.38 84 GLU A N 1
ATOM 679 C CA . GLU A 1 84 ? 12.087 5.070 -10.926 1.00 91.38 84 GLU A CA 1
ATOM 680 C C . GLU A 1 84 ? 11.677 3.847 -10.101 1.00 91.38 84 GLU A C 1
ATOM 682 O O . GLU A 1 84 ? 12.099 2.733 -10.416 1.00 91.38 84 GLU A O 1
ATOM 687 N N . PHE A 1 85 ? 10.812 4.033 -9.099 1.00 91.94 85 PHE A N 1
ATOM 688 C CA . PHE A 1 85 ? 10.265 2.941 -8.296 1.00 91.94 85 PHE A CA 1
ATOM 689 C C . PHE A 1 85 ? 9.653 1.873 -9.194 1.00 91.94 85 PHE A C 1
ATOM 691 O O . PHE A 1 85 ? 10.006 0.696 -9.133 1.00 91.94 85 PHE A O 1
ATOM 698 N N . LEU A 1 86 ? 8.767 2.312 -10.079 1.00 88.38 86 LEU A N 1
ATOM 699 C CA . LEU A 1 86 ? 8.060 1.425 -10.960 1.00 88.38 86 LEU A CA 1
ATOM 700 C C . LEU A 1 86 ? 9.065 0.700 -11.892 1.00 88.38 86 LEU A C 1
ATOM 702 O O . LEU A 1 86 ? 8.984 -0.513 -11.985 1.00 88.38 86 LEU A O 1
ATOM 706 N N . ARG A 1 87 ? 10.086 1.361 -12.473 1.00 87.62 87 ARG A N 1
ATOM 707 C CA . ARG A 1 87 ? 11.090 0.703 -13.349 1.00 87.62 87 ARG A CA 1
ATOM 708 C C . ARG A 1 87 ? 11.880 -0.400 -12.644 1.00 87.62 87 ARG A C 1
ATOM 710 O O . ARG A 1 87 ? 12.292 -1.360 -13.291 1.00 87.62 87 ARG A O 1
ATOM 717 N N . ASN A 1 88 ? 12.118 -0.242 -11.344 1.00 89.12 88 ASN A N 1
ATOM 718 C CA . ASN A 1 88 ? 12.893 -1.191 -10.550 1.00 89.12 88 ASN A CA 1
ATOM 719 C C . ASN A 1 88 ? 12.094 -2.444 -10.177 1.00 89.12 88 ASN A C 1
ATOM 721 O O . ASN A 1 88 ? 12.680 -3.515 -10.022 1.00 89.12 88 ASN A O 1
ATOM 725 N N . PHE A 1 89 ? 10.774 -2.320 -10.024 1.00 86.62 89 PHE A N 1
ATOM 726 C CA . PHE A 1 89 ? 9.949 -3.375 -9.429 1.00 86.62 89 PHE A CA 1
ATOM 727 C C . PHE A 1 89 ? 8.800 -3.865 -10.305 1.00 86.62 89 PHE A C 1
ATOM 729 O O . PHE A 1 89 ? 8.185 -4.887 -10.002 1.00 86.62 89 PHE A O 1
ATOM 736 N N . TRP A 1 90 ? 8.502 -3.159 -11.388 1.00 78.56 90 TRP A N 1
ATOM 737 C CA . TRP A 1 90 ? 7.421 -3.490 -12.292 1.00 78.56 90 TRP A CA 1
ATOM 738 C C . TRP A 1 90 ? 7.834 -3.151 -13.720 1.00 78.56 90 TRP A C 1
ATOM 740 O O . TRP A 1 90 ? 8.125 -2.018 -14.073 1.00 78.56 90 TRP A O 1
ATOM 750 N N . SER A 1 91 ? 7.941 -4.163 -14.566 1.00 62.94 91 SER A N 1
ATOM 751 C CA . SER A 1 91 ? 8.278 -3.944 -15.968 1.00 62.94 91 SER A CA 1
ATOM 752 C C . SER A 1 91 ? 7.026 -3.449 -16.693 1.00 62.94 91 SER A C 1
ATOM 754 O O . SER A 1 91 ? 6.079 -4.212 -16.866 1.00 62.94 91 SER A O 1
ATOM 756 N N . PHE A 1 92 ? 7.002 -2.182 -17.095 1.00 57.75 92 PHE A N 1
ATOM 757 C CA . PHE A 1 92 ? 6.069 -1.668 -18.101 1.00 57.75 92 PHE A CA 1
ATOM 758 C C . PHE A 1 92 ? 6.905 -1.280 -19.316 1.00 57.75 92 PHE A C 1
ATOM 760 O O . PHE A 1 92 ? 7.801 -0.437 -19.216 1.00 57.75 92 PHE A O 1
ATOM 767 N N . ASP A 1 93 ? 6.642 -1.979 -20.418 1.00 47.97 93 ASP A N 1
ATOM 768 C CA . ASP A 1 93 ? 7.207 -1.702 -21.739 1.00 47.97 93 ASP A CA 1
ATOM 769 C C . ASP A 1 93 ? 6.600 -0.428 -22.352 1.00 47.97 93 ASP A C 1
ATOM 771 O O . ASP A 1 93 ? 5.378 -0.197 -22.173 1.00 47.97 93 ASP A O 1
#

Foldseek 3Di:
DKFKKKKFKDADPPCVQLLVQLVVLQVVQVQWDCPDSGMIIGIGPDDQVVSCVSSVVSGDPPMDMDMDTDPDDDDDPDDPVSVVSCVVRPDDD

Radius of gyration: 13.25 Å; chains: 1; bounding box: 28×27×36 Å

Sequence (93 aa):
MMNLLVATFELFDKPQENYDELVNAFRQYPHAFELHKSTWLIVTELEAGSVYESIANHIGFDDRLFVGELKNGFWSGAHAELTEFLRNFWSFD

Secondary structure (DSSP, 8-state):
-PEEEEEEEE--SSHHHHHHHHHHHHTTSTEEEEEETTEEEEEESS-HHHHHHHHHTTS-TT-EEEEEE-SS---SS--HHHHHHHHHH----